Protein AF-A0A4Y9LAD0-F1 (afdb_monomer)

Sequence (74 aa):
MSQTPSTAIAVIGIDIGKNSFHVVGHDTRGTIVLRQKWSRGQVEARLANMPPCLIGMEACVGAHHLSRRLASLG

Organism: NCBI:txid2560055

Mean predicted aligned error: 5.0 Å

Secondary structure (DSSP, 8-state):
----------EEEEEE-SSEEEEEEE-TTS-EEEEEEEEHHHHHHHHHTSPP-EEEE--STTHHHHHHHHHTT-

Solvent-accessible surface area (backbone atoms only — not comparable to full-atom values): 4467 Å² total; per-residue (Å²): 135,84,79,72,82,65,82,53,55,40,35,33,43,37,43,80,51,98,63,40,33,45,36,39,24,18,22,85,85,67,47,79,75,40,78,49,78,37,43,68,76,45,50,59,61,51,55,67,74,46,77,89,54,49,76,49,68,50,92,52,94,61,34,66,62,51,51,57,56,57,66,70,70,113

Foldsee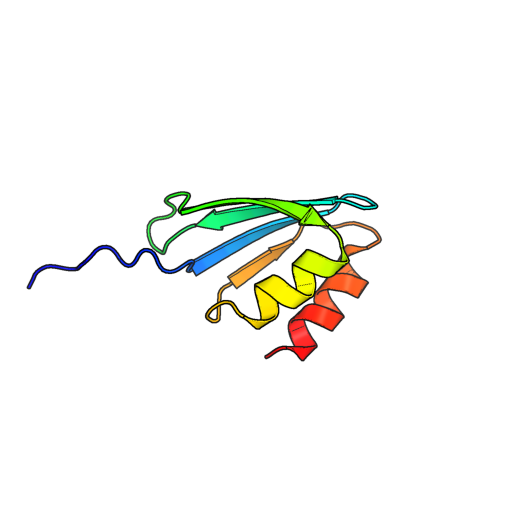k 3Di:
DDDDQPLAFAEWEWEDDPFKIWIWTAGPVRDTSDTDIDGPVCVLVVLLPGPDHHYDYDDDPCVVVVVVSSVVSD

Nearest PDB structures (foldseek):
  5xym-assembly1_O  TM=5.682E-01  e=4.169E-02  Mycolicibacterium smegmatis MC2 155
  8ove-assembly1_Bp  TM=6.771E-01  e=1.432E-01  Trypanosoma brucei brucei
  5t2a-assembly1_n  TM=6.176E-01  e=1.035E-01  Leishmania donovani
  7t1i-assembly1_B  TM=5.639E-01  e=2.407E-01  Saccharomyces cerevisiae S288C
  3j9m-assembly1_AI  TM=6.331E-01  e=6.374E-01  Homo sapiens

pLDDT: mean 89.07, std 14.22, range [37.44, 98.0]

Structure (mmCIF, N/CA/C/O backbone):
data_AF-A0A4Y9LAD0-F1
#
_entry.id   AF-A0A4Y9LAD0-F1
#
loop_
_atom_site.group_PDB
_atom_site.id
_atom_site.type_symbol
_atom_site.label_atom_id
_atom_site.label_alt_id
_atom_site.label_comp_id
_atom_site.label_asym_id
_atom_site.label_entity_id
_atom_site.label_seq_id
_atom_site.pdbx_PDB_ins_code
_atom_site.Cartn_x
_atom_site.Cartn_y
_atom_site.Cartn_z
_atom_site.occupancy
_atom_site.B_iso_or_equiv
_atom_site.auth_seq_id
_atom_site.auth_comp_id
_atom_site.auth_asym_id
_atom_site.auth_atom_id
_atom_site.pdbx_PDB_model_num
ATOM 1 N N . MET A 1 1 ? -17.899 3.188 27.745 1.00 37.44 1 MET A N 1
ATOM 2 C CA . MET A 1 1 ? -16.889 2.309 27.117 1.00 37.44 1 MET A CA 1
ATOM 3 C C . MET A 1 1 ? -16.172 3.137 26.065 1.00 37.44 1 MET A C 1
ATOM 5 O O . MET A 1 1 ? -16.669 3.270 24.956 1.00 37.44 1 MET A O 1
ATOM 9 N N . SER A 1 2 ? -15.098 3.821 26.458 1.00 37.81 2 SER A N 1
ATOM 10 C CA . SER A 1 2 ? -14.377 4.742 25.576 1.00 37.81 2 SER A CA 1
ATOM 11 C C . SER A 1 2 ? -13.553 3.939 24.574 1.00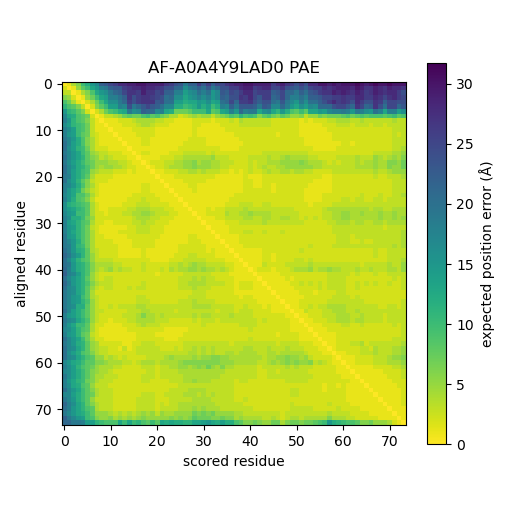 37.81 2 SER A C 1
ATOM 13 O O . SER A 1 2 ? -12.639 3.222 24.969 1.00 37.81 2 SER A O 1
ATOM 15 N N . GLN A 1 3 ? -13.893 4.029 23.289 1.00 44.47 3 GLN A N 1
ATOM 16 C CA . GLN A 1 3 ? -13.021 3.556 22.219 1.00 44.47 3 GLN A CA 1
ATOM 17 C C . GLN A 1 3 ? -11.791 4.466 22.192 1.00 44.47 3 GLN A C 1
ATOM 19 O O . GLN A 1 3 ? -11.879 5.626 21.794 1.00 44.47 3 GLN A O 1
ATOM 24 N N . THR A 1 4 ? -10.648 3.962 22.646 1.00 45.06 4 THR A N 1
ATOM 25 C CA . THR A 1 4 ? -9.353 4.572 22.337 1.00 45.06 4 THR A CA 1
ATOM 26 C C . THR A 1 4 ? -9.226 4.586 20.811 1.00 45.06 4 THR A C 1
ATOM 28 O O . THR A 1 4 ? -9.424 3.528 20.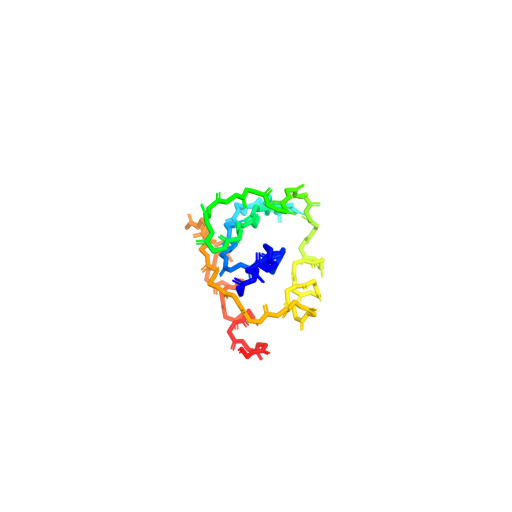205 1.00 45.06 4 THR A O 1
ATOM 31 N N . PRO A 1 5 ? -8.956 5.726 20.150 1.00 48.59 5 PRO A N 1
ATOM 32 C CA . PRO A 1 5 ? -8.742 5.715 18.711 1.00 48.59 5 PRO A CA 1
ATOM 33 C C . PRO A 1 5 ? -7.532 4.822 18.445 1.00 48.59 5 PRO A C 1
ATOM 35 O O . PRO A 1 5 ? -6.427 5.098 18.907 1.00 48.59 5 PRO A O 1
ATOM 38 N N . SER A 1 6 ? -7.760 3.696 17.776 1.00 52.16 6 SER A N 1
ATOM 39 C CA . SER A 1 6 ? -6.675 2.815 17.379 1.00 52.16 6 SER A CA 1
ATOM 40 C C . SER A 1 6 ? -5.867 3.541 16.310 1.00 52.16 6 SER A C 1
ATOM 42 O O . SER A 1 6 ? -6.286 3.611 15.159 1.00 52.16 6 SER A O 1
ATOM 44 N N . THR A 1 7 ? -4.703 4.073 16.684 1.00 66.69 7 THR A N 1
ATOM 45 C CA . THR A 1 7 ? -3.684 4.610 15.761 1.00 66.69 7 THR A CA 1
ATOM 46 C C . THR A 1 7 ? -3.071 3.509 14.876 1.00 66.69 7 THR A C 1
ATOM 48 O O . THR A 1 7 ? -2.103 3.749 14.158 1.00 66.69 7 THR A O 1
ATOM 51 N N . ALA A 1 8 ? -3.583 2.275 14.942 1.00 87.19 8 ALA A N 1
ATOM 52 C CA . ALA A 1 8 ? -3.120 1.173 14.120 1.00 87.19 8 ALA A CA 1
ATOM 53 C C . ALA A 1 8 ? -3.446 1.434 12.644 1.00 87.19 8 ALA A C 1
ATOM 55 O O . ALA A 1 8 ? -4.575 1.770 12.279 1.00 87.19 8 ALA A O 1
ATOM 56 N N . ILE A 1 9 ? -2.437 1.252 11.798 1.00 94.81 9 ILE A N 1
ATOM 57 C CA . ILE A 1 9 ? -2.573 1.337 10.348 1.00 94.81 9 ILE A CA 1
ATOM 58 C C . ILE A 1 9 ? -3.424 0.151 9.887 1.00 94.81 9 ILE A C 1
ATOM 60 O O . ILE A 1 9 ? -3.039 -0.998 10.078 1.00 94.81 9 ILE A O 1
ATOM 64 N N . ALA A 1 10 ? -4.579 0.436 9.293 1.00 95.69 10 ALA A N 1
ATOM 65 C CA . ALA A 1 10 ? -5.489 -0.570 8.752 1.00 95.69 10 ALA A CA 1
ATOM 66 C C . ALA A 1 10 ? -5.278 -0.778 7.248 1.00 95.69 10 ALA A C 1
ATOM 68 O O . ALA A 1 10 ? -5.398 -1.900 6.753 1.00 95.69 10 ALA A O 1
ATOM 69 N N . VAL A 1 11 ? -4.951 0.299 6.526 1.00 97.00 11 VAL A N 1
ATOM 70 C CA . VAL A 1 11 ? -4.746 0.287 5.073 1.00 97.00 11 VAL A CA 1
ATOM 71 C C . VAL A 1 11 ? -3.499 1.083 4.714 1.00 97.00 11 VAL A C 1
ATOM 73 O O . VAL A 1 11 ? -3.275 2.159 5.263 1.00 97.00 11 VAL A O 1
ATOM 76 N N . ILE A 1 12 ? -2.715 0.592 3.759 1.00 97.19 12 ILE A N 1
ATOM 77 C CA . ILE A 1 12 ? -1.569 1.289 3.178 1.00 97.19 12 ILE A CA 1
ATOM 78 C C . ILE A 1 12 ? -1.755 1.422 1.672 1.00 97.19 12 ILE A C 1
ATOM 80 O O . ILE A 1 12 ? -2.001 0.436 0.988 1.00 97.19 12 ILE A O 1
ATOM 84 N N . GLY A 1 13 ? -1.577 2.633 1.153 1.00 97.44 13 GLY A N 1
ATOM 85 C CA . GLY A 1 13 ? -1.354 2.908 -0.261 1.00 97.44 13 GLY A CA 1
ATOM 86 C C . GLY A 1 13 ? 0.137 3.065 -0.559 1.00 97.44 13 GLY A C 1
ATOM 87 O O . GLY A 1 13 ? 0.836 3.783 0.163 1.00 97.44 13 GLY A O 1
ATOM 88 N N . ILE A 1 14 ? 0.616 2.415 -1.622 1.00 97.38 14 ILE A N 1
ATOM 89 C CA . ILE A 1 14 ? 2.002 2.503 -2.099 1.00 97.38 14 ILE A CA 1
ATOM 90 C C . ILE A 1 14 ? 2.024 2.971 -3.555 1.00 97.38 14 ILE A C 1
ATOM 92 O O . ILE A 1 14 ? 1.523 2.282 -4.441 1.00 97.38 14 ILE A O 1
ATOM 96 N N . ASP A 1 15 ? 2.665 4.108 -3.790 1.00 96.81 15 ASP A N 1
ATOM 97 C CA . ASP A 1 15 ? 3.026 4.627 -5.112 1.00 96.81 15 ASP A CA 1
ATOM 98 C C . ASP A 1 15 ? 4.499 4.288 -5.409 1.00 96.81 15 ASP A C 1
ATOM 100 O O . ASP A 1 15 ? 5.377 4.476 -4.552 1.00 96.81 15 ASP A O 1
ATOM 104 N N . ILE A 1 16 ? 4.767 3.694 -6.576 1.00 94.94 16 ILE A N 1
ATOM 105 C CA . ILE A 1 16 ? 6.008 2.967 -6.867 1.00 94.94 16 ILE A CA 1
ATOM 106 C C . ILE A 1 16 ? 6.853 3.729 -7.890 1.00 94.94 16 ILE A C 1
ATOM 108 O O . ILE A 1 16 ? 6.692 3.615 -9.102 1.00 94.94 16 ILE A O 1
ATOM 112 N N . GLY A 1 17 ? 7.891 4.403 -7.402 1.00 91.69 17 GLY A N 1
ATOM 113 C CA . GLY A 1 17 ? 8.970 4.926 -8.235 1.00 91.69 17 GLY A CA 1
ATOM 114 C C . GLY A 1 17 ? 10.128 3.937 -8.408 1.00 91.69 17 GLY A C 1
ATOM 115 O O . GLY A 1 17 ? 10.253 2.931 -7.710 1.00 91.69 17 GLY A O 1
ATOM 116 N N . LYS A 1 18 ? 11.066 4.268 -9.307 1.00 87.38 18 LYS A N 1
ATOM 117 C CA . LYS A 1 18 ? 12.250 3.432 -9.602 1.00 87.38 18 LYS A CA 1
ATOM 118 C C . LYS A 1 18 ? 13.077 3.093 -8.354 1.00 87.38 18 LYS A C 1
ATOM 120 O O . LYS A 1 18 ? 13.466 1.944 -8.158 1.00 87.38 18 LYS A O 1
ATOM 125 N N . ASN A 1 19 ? 13.344 4.107 -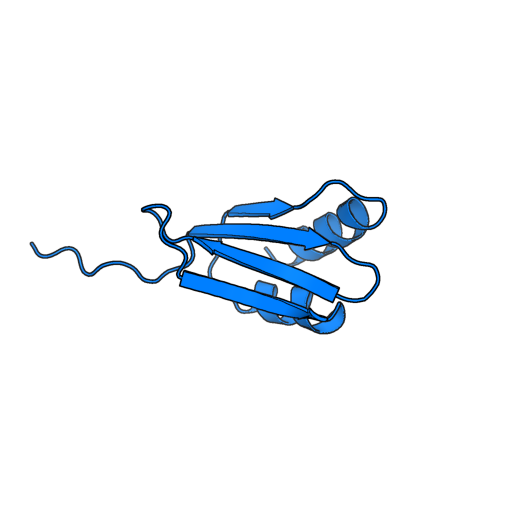7.529 1.00 90.00 19 ASN A N 1
ATOM 126 C CA . ASN A 1 19 ? 14.188 4.009 -6.332 1.00 90.00 19 ASN A CA 1
ATOM 127 C C . ASN A 1 19 ? 13.489 4.511 -5.061 1.00 90.00 19 ASN A C 1
ATOM 129 O O . ASN A 1 19 ? 14.075 4.465 -3.979 1.00 90.00 19 ASN A O 1
ATOM 133 N N . SER A 1 20 ? 12.264 5.015 -5.187 1.00 93.44 20 SER A N 1
ATOM 134 C CA . SER A 1 20 ? 11.533 5.630 -4.090 1.00 93.44 20 SER A CA 1
ATOM 135 C C . SER A 1 20 ? 10.067 5.264 -4.123 1.00 93.44 20 SER A C 1
ATOM 137 O O . SER A 1 20 ? 9.471 5.255 -5.191 1.00 93.44 20 SER A O 1
ATOM 139 N N . PHE A 1 21 ? 9.503 5.048 -2.946 1.00 96.56 21 PHE A N 1
ATOM 140 C CA . PHE A 1 21 ? 8.139 4.599 -2.744 1.00 96.56 21 PHE A CA 1
ATOM 141 C C . PHE A 1 21 ? 7.440 5.607 -1.851 1.00 96.56 21 PHE A C 1
ATOM 143 O O . PHE A 1 21 ? 7.929 5.905 -0.757 1.00 96.56 21 PHE A O 1
ATOM 150 N N . HIS A 1 22 ? 6.330 6.157 -2.320 1.00 97.69 22 HIS A N 1
ATOM 151 C CA . HIS A 1 22 ? 5.495 7.030 -1.512 1.00 97.69 22 HIS A CA 1
ATOM 152 C C . HIS A 1 22 ? 4.452 6.172 -0.804 1.00 97.69 22 HIS A C 1
ATOM 154 O O . HIS A 1 22 ? 3.712 5.431 -1.441 1.00 97.69 22 HIS A O 1
ATOM 160 N N . VAL A 1 23 ? 4.434 6.244 0.526 1.00 97.81 23 VAL A N 1
ATOM 161 C CA . VAL A 1 23 ? 3.612 5.380 1.374 1.00 97.81 23 VAL A CA 1
ATOM 162 C C . VAL A 1 23 ? 2.679 6.231 2.213 1.00 97.81 23 VAL A C 1
ATOM 164 O O . VAL A 1 23 ? 3.121 7.134 2.931 1.00 97.81 23 VAL A O 1
ATOM 167 N N . VAL A 1 24 ? 1.388 5.925 2.126 1.00 98.00 24 VAL A N 1
ATOM 168 C CA . VAL A 1 24 ? 0.335 6.571 2.911 1.00 98.00 24 VAL A CA 1
ATOM 169 C C . VAL A 1 24 ? -0.438 5.498 3.660 1.00 98.00 24 VAL A C 1
ATOM 171 O O . VAL A 1 24 ? -0.975 4.588 3.042 1.00 98.00 24 VAL A O 1
ATOM 174 N N . GLY A 1 25 ? -0.480 5.591 4.985 1.00 97.25 25 GLY A N 1
ATOM 175 C CA . GLY A 1 25 ? -1.229 4.679 5.844 1.00 97.25 25 GLY A CA 1
ATOM 176 C C . GLY A 1 25 ? -2.435 5.373 6.459 1.00 97.25 25 GLY A C 1
ATOM 177 O O . GLY A 1 25 ? -2.319 6.496 6.959 1.00 97.25 25 GLY A O 1
ATOM 178 N N . HIS A 1 26 ? -3.566 4.681 6.440 1.00 97.19 26 HIS A N 1
ATOM 179 C CA . HIS A 1 26 ? -4.822 5.111 7.029 1.00 97.19 26 HIS A CA 1
ATOM 180 C C . HIS A 1 26 ? -5.206 4.211 8.203 1.00 97.19 26 HIS A C 1
ATOM 182 O O . HIS A 1 26 ? -4.989 2.996 8.161 1.00 97.19 26 HIS A O 1
ATOM 188 N N . ASP A 1 27 ? -5.795 4.802 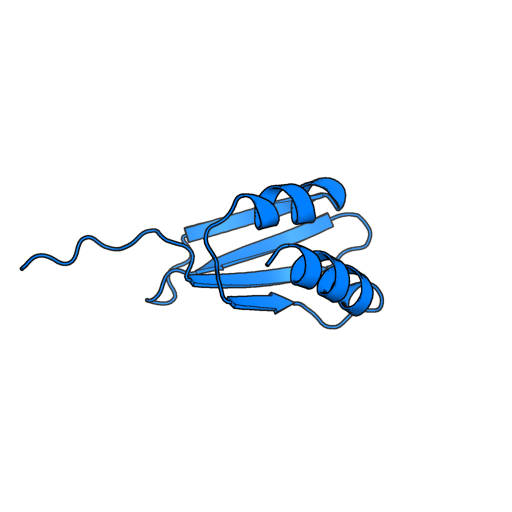9.240 1.00 95.81 27 ASP A N 1
ATOM 189 C CA . ASP A 1 27 ? -6.482 4.046 10.286 1.00 95.81 27 ASP A CA 1
ATOM 190 C C . ASP A 1 27 ? -7.824 3.481 9.775 1.00 95.81 27 ASP A C 1
ATOM 192 O O . ASP A 1 27 ? -8.237 3.695 8.631 1.00 95.81 27 ASP A O 1
ATOM 196 N N . THR A 1 28 ? -8.543 2.768 10.642 1.00 94.56 28 THR A N 1
ATOM 197 C CA . THR A 1 28 ? -9.869 2.197 10.328 1.00 94.56 28 THR A CA 1
ATOM 198 C C . THR A 1 28 ? -10.944 3.239 9.994 1.00 94.56 28 THR A C 1
ATOM 200 O O . THR A 1 28 ? -11.979 2.887 9.433 1.00 94.56 28 THR A O 1
ATOM 203 N N . ARG A 1 29 ? -10.722 4.518 10.318 1.00 94.50 29 ARG A N 1
ATOM 204 C CA . ARG A 1 29 ? -11.633 5.637 10.037 1.00 94.50 29 ARG A CA 1
ATOM 205 C C . ARG A 1 29 ? -11.240 6.396 8.766 1.00 94.50 29 ARG A C 1
ATOM 207 O O . ARG A 1 29 ? -11.892 7.381 8.428 1.00 94.50 29 ARG A O 1
ATOM 214 N N . GLY A 1 30 ? -10.187 5.960 8.074 1.00 92.19 30 GLY A N 1
ATOM 215 C CA . GLY A 1 30 ? -9.653 6.632 6.893 1.00 92.19 30 GLY A CA 1
ATOM 216 C C . GLY A 1 30 ? -8.760 7.835 7.216 1.00 92.19 30 GLY A C 1
ATOM 217 O O . GLY A 1 30 ? -8.368 8.559 6.300 1.00 92.19 30 GLY A O 1
ATOM 218 N N . THR A 1 31 ? -8.397 8.066 8.479 1.00 95.69 31 THR A N 1
ATOM 219 C CA . THR A 1 31 ? -7.487 9.153 8.866 1.00 95.69 31 THR A CA 1
ATOM 220 C C . THR A 1 31 ? -6.066 8.803 8.456 1.00 95.69 31 THR A C 1
ATOM 222 O O . THR A 1 31 ? -5.598 7.705 8.745 1.00 95.69 31 THR A O 1
ATOM 225 N N . ILE A 1 32 ? -5.348 9.734 7.825 1.00 96.00 32 ILE A N 1
ATOM 226 C CA . ILE A 1 32 ? -3.925 9.542 7.523 1.00 96.00 32 ILE A CA 1
ATOM 227 C C . ILE A 1 32 ? -3.135 9.525 8.836 1.00 96.00 32 ILE A C 1
ATOM 229 O O . ILE A 1 32 ? -3.044 10.540 9.523 1.00 96.00 32 ILE A O 1
ATOM 233 N N . VAL A 1 33 ? -2.523 8.384 9.148 1.00 95.81 33 VAL A N 1
ATOM 234 C CA . VAL A 1 33 ? -1.650 8.185 10.321 1.00 95.81 33 VAL A CA 1
ATOM 235 C C . VAL A 1 33 ? -0.189 7.946 9.928 1.00 95.81 33 VAL A C 1
ATOM 237 O O . VAL A 1 33 ? 0.707 8.008 10.766 1.00 95.81 33 VAL A O 1
ATOM 240 N N . LEU A 1 34 ? 0.074 7.714 8.638 1.00 95.81 34 LEU A N 1
ATOM 241 C CA . LEU A 1 34 ? 1.412 7.571 8.073 1.00 95.81 34 LEU A CA 1
ATOM 242 C C . LEU A 1 34 ? 1.474 8.275 6.715 1.00 95.81 34 LEU A C 1
ATOM 244 O O . LEU A 1 34 ? 0.628 8.047 5.856 1.00 95.81 34 LEU A O 1
ATOM 248 N N . ARG A 1 35 ? 2.504 9.095 6.490 1.00 97.31 35 ARG A N 1
ATOM 249 C CA . ARG A 1 35 ? 2.828 9.652 5.170 1.00 97.31 35 ARG A CA 1
ATOM 250 C C . ARG A 1 35 ? 4.336 9.806 5.045 1.00 97.31 35 ARG A C 1
ATOM 252 O O . ARG A 1 35 ? 4.916 10.707 5.644 1.00 97.31 35 ARG A O 1
ATOM 259 N N . GLN A 1 36 ? 4.982 8.903 4.318 1.00 96.94 36 GLN A N 1
ATOM 260 C CA . GLN A 1 36 ? 6.442 8.840 4.235 1.00 96.94 36 GLN A CA 1
ATOM 261 C C . GLN A 1 36 ? 6.913 8.487 2.824 1.00 96.94 36 GLN A C 1
ATOM 263 O O . GLN A 1 36 ? 6.160 7.972 2.002 1.00 96.94 36 GLN A O 1
ATOM 268 N N . LYS A 1 37 ? 8.188 8.770 2.553 1.00 97.62 37 LYS A N 1
ATOM 269 C CA . LYS A 1 37 ? 8.894 8.315 1.357 1.00 97.62 37 LYS A CA 1
ATOM 270 C C . LYS A 1 37 ? 9.976 7.332 1.783 1.00 97.62 37 LYS A C 1
ATOM 272 O O . LYS A 1 37 ? 10.807 7.674 2.622 1.00 97.62 37 LYS A O 1
ATOM 277 N N . TRP A 1 38 ? 9.967 6.136 1.211 1.00 97.19 38 TRP A N 1
ATOM 278 C CA . TRP A 1 38 ? 10.912 5.065 1.524 1.00 97.19 38 TRP A CA 1
ATOM 279 C C . TRP A 1 38 ? 11.756 4.696 0.309 1.00 97.19 38 TRP A C 1
ATOM 281 O O . TRP A 1 38 ? 11.342 4.874 -0.836 1.00 97.19 38 TRP A O 1
ATOM 291 N N . SER A 1 39 ? 12.952 4.172 0.551 1.00 95.31 39 SER A N 1
ATOM 292 C CA . SER A 1 39 ? 13.751 3.505 -0.475 1.00 95.31 39 SER A CA 1
ATOM 293 C C . SER A 1 39 ? 13.267 2.070 -0.694 1.00 95.31 39 SER A C 1
ATOM 295 O O . SER A 1 39 ? 12.571 1.497 0.145 1.00 95.31 39 SER A O 1
ATOM 297 N N . ARG A 1 40 ? 13.694 1.444 -1.796 1.00 88.75 40 ARG A N 1
ATOM 298 C CA . ARG A 1 40 ? 13.346 0.047 -2.109 1.00 88.75 40 ARG A CA 1
ATOM 299 C C . ARG A 1 40 ? 13.657 -0.931 -0.971 1.00 88.75 40 ARG A C 1
ATOM 301 O O . ARG A 1 40 ? 12.822 -1.765 -0.651 1.00 88.75 40 ARG A O 1
ATOM 308 N N . GLY A 1 41 ? 14.831 -0.808 -0.349 1.00 88.25 41 GLY A N 1
ATOM 309 C CA . GLY A 1 41 ? 15.227 -1.677 0.767 1.00 88.25 41 GLY A CA 1
ATOM 310 C C . GLY A 1 41 ? 14.444 -1.409 2.056 1.00 88.25 41 GLY A C 1
ATOM 311 O O . GLY A 1 41 ? 14.277 -2.306 2.873 1.00 88.25 41 GLY A O 1
ATOM 312 N N . GLN A 1 42 ? 13.930 -0.188 2.233 1.00 94.62 42 GLN A N 1
A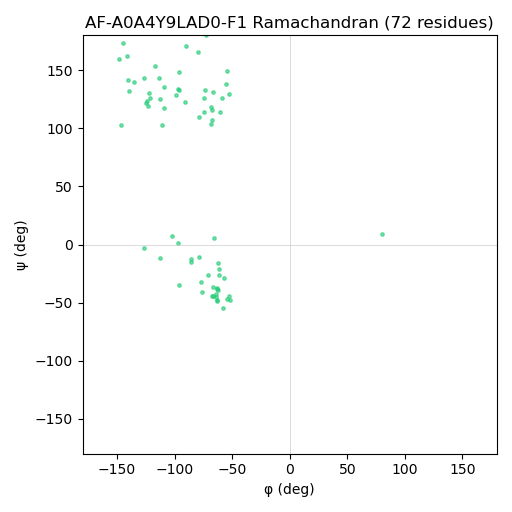TOM 313 C CA . GLN A 1 42 ? 13.134 0.168 3.407 1.00 94.62 42 GLN A CA 1
ATOM 314 C C . GLN A 1 42 ? 11.706 -0.372 3.338 1.00 94.62 42 GLN A C 1
ATOM 316 O O . GLN A 1 42 ? 11.152 -0.673 4.388 1.00 94.62 42 GLN A O 1
ATOM 321 N N . VAL A 1 43 ? 11.112 -0.489 2.146 1.00 93.75 43 VAL A N 1
ATOM 322 C CA . VAL A 1 43 ? 9.717 -0.936 1.983 1.00 93.75 43 VAL A CA 1
ATOM 323 C C . VAL A 1 43 ? 9.506 -2.320 2.587 1.00 93.75 43 VAL A C 1
ATOM 325 O O . VAL A 1 43 ? 8.669 -2.472 3.468 1.00 93.75 43 VAL A O 1
ATOM 328 N N . GLU A 1 44 ? 10.301 -3.306 2.172 1.00 90.44 44 GLU A N 1
ATOM 329 C CA . GLU A 1 44 ? 10.179 -4.687 2.662 1.00 90.44 44 GLU A CA 1
ATOM 330 C C . GLU A 1 44 ? 10.454 -4.770 4.167 1.00 90.44 44 GLU A C 1
ATOM 332 O O . GLU A 1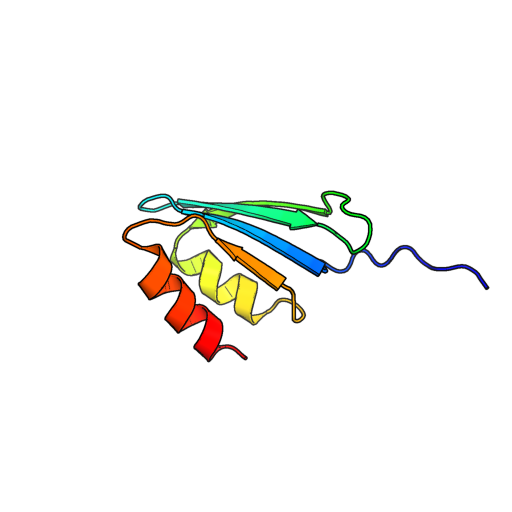 44 ? 9.640 -5.303 4.915 1.00 90.44 44 GLU A O 1
ATOM 337 N N . ALA A 1 45 ? 11.555 -4.167 4.630 1.00 93.00 45 ALA A N 1
ATOM 338 C CA . ALA A 1 45 ? 11.937 -4.205 6.038 1.00 93.00 45 ALA A CA 1
ATOM 339 C C . ALA A 1 45 ? 10.900 -3.533 6.952 1.00 93.00 45 ALA A C 1
ATOM 341 O O . ALA A 1 45 ? 10.641 -4.013 8.051 1.00 93.00 45 ALA A O 1
ATOM 342 N N . ARG A 1 46 ? 10.298 -2.418 6.526 1.00 94.56 46 ARG A N 1
ATOM 343 C CA . ARG A 1 46 ? 9.301 -1.707 7.338 1.00 94.56 46 ARG A CA 1
ATOM 344 C C . ARG A 1 46 ? 7.957 -2.414 7.340 1.00 94.56 46 ARG A C 1
ATOM 346 O O . ARG A 1 46 ? 7.345 -2.492 8.398 1.00 94.56 46 ARG A O 1
ATOM 353 N N . LEU A 1 47 ? 7.521 -2.934 6.193 1.00 92.94 47 LEU A N 1
ATOM 354 C CA . LEU A 1 47 ? 6.263 -3.672 6.101 1.00 92.94 47 LEU A CA 1
ATOM 355 C C . LEU A 1 47 ? 6.326 -4.993 6.879 1.00 92.94 47 LEU A C 1
ATOM 357 O O . LEU A 1 47 ? 5.370 -5.310 7.570 1.00 92.94 47 LEU A O 1
ATOM 361 N N . ALA A 1 48 ? 7.471 -5.686 6.882 1.00 91.62 48 ALA A N 1
ATOM 362 C CA . ALA A 1 48 ? 7.675 -6.904 7.678 1.00 91.62 48 ALA A CA 1
ATOM 363 C C . ALA A 1 48 ? 7.539 -6.692 9.198 1.00 91.62 48 ALA A C 1
ATOM 365 O O . ALA A 1 48 ? 7.243 -7.630 9.928 1.00 91.62 48 ALA A O 1
ATOM 366 N N . ASN A 1 49 ? 7.789 -5.472 9.685 1.00 90.75 49 ASN A N 1
ATOM 367 C CA . ASN A 1 49 ? 7.723 -5.128 11.109 1.00 90.75 49 ASN A CA 1
ATOM 368 C C . ASN A 1 49 ? 6.431 -4.380 11.482 1.00 90.75 49 ASN A C 1
ATOM 370 O O . ASN A 1 49 ? 6.309 -3.873 12.599 1.00 90.75 49 ASN A O 1
ATOM 374 N N . MET A 1 50 ? 5.484 -4.260 10.551 1.00 89.88 50 MET A N 1
ATOM 375 C CA . MET A 1 50 ? 4.205 -3.601 10.783 1.00 89.88 50 MET A CA 1
ATOM 376 C C . MET A 1 50 ? 3.129 -4.639 11.132 1.00 89.88 50 MET A C 1
ATOM 378 O O . MET A 1 50 ? 3.187 -5.758 10.626 1.00 89.88 50 MET A O 1
ATOM 382 N N . PRO A 1 51 ? 2.124 -4.297 11.962 1.00 89.12 51 PRO A N 1
ATOM 383 C CA . PRO A 1 51 ? 0.948 -5.146 12.111 1.00 89.12 51 PRO A CA 1
ATOM 384 C C . PRO A 1 51 ? 0.290 -5.448 10.751 1.00 89.12 51 PRO A C 1
ATOM 386 O O . PRO A 1 51 ? 0.332 -4.586 9.864 1.00 89.12 51 PRO A O 1
ATOM 389 N N . PRO A 1 52 ? -0.352 -6.622 10.587 1.00 90.88 52 PRO A N 1
ATOM 390 C CA . PRO A 1 52 ? -1.063 -6.961 9.359 1.00 90.88 52 PRO A CA 1
ATOM 391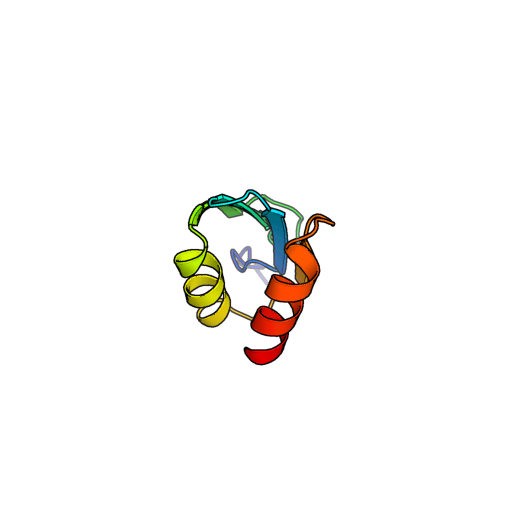 C C . PRO A 1 52 ? -2.064 -5.872 8.966 1.00 90.88 52 PRO A C 1
ATOM 393 O O . PRO A 1 52 ? -2.877 -5.431 9.780 1.00 90.88 52 PRO A O 1
ATOM 396 N N . CYS A 1 53 ? -2.001 -5.439 7.712 1.00 93.44 53 CYS A N 1
ATOM 397 C CA . CYS A 1 53 ? -2.861 -4.400 7.160 1.00 93.44 53 CYS A CA 1
ATOM 398 C C . CYS A 1 53 ? -3.125 -4.656 5.674 1.00 93.44 53 CYS A C 1
ATOM 400 O O . CYS A 1 53 ? -2.390 -5.381 5.003 1.00 93.44 53 CYS A O 1
ATOM 402 N N . LEU A 1 54 ? -4.192 -4.056 5.149 1.00 95.38 54 LEU A N 1
ATOM 403 C CA . LEU A 1 54 ? -4.505 -4.136 3.728 1.00 95.38 54 LEU A CA 1
ATOM 404 C C . LEU A 1 54 ? -3.543 -3.244 2.939 1.00 95.38 54 LEU A C 1
ATOM 406 O O . LEU A 1 54 ? -3.456 -2.048 3.204 1.00 95.38 54 LEU A O 1
ATOM 410 N N . ILE A 1 55 ? -2.866 -3.795 1.934 1.00 95.69 55 ILE A N 1
ATOM 411 C CA . ILE A 1 55 ? -1.950 -3.030 1.081 1.00 95.69 55 ILE A CA 1
ATOM 412 C C . ILE A 1 55 ? -2.558 -2.869 -0.313 1.00 95.69 55 ILE A C 1
ATOM 414 O O . ILE A 1 55 ? -2.754 -3.842 -1.037 1.00 95.69 55 ILE A O 1
ATOM 418 N N . GLY A 1 56 ? -2.815 -1.623 -0.704 1.00 96.06 56 GLY A N 1
ATOM 419 C CA . GLY A 1 56 ? -3.053 -1.218 -2.084 1.00 96.06 56 GLY A CA 1
ATOM 420 C C . GLY A 1 56 ? -1.761 -0.691 -2.707 1.00 96.06 56 GLY A C 1
ATOM 421 O O . GLY A 1 56 ? -1.063 0.125 -2.106 1.00 96.06 56 GLY A O 1
ATOM 422 N N . MET A 1 57 ? -1.434 -1.137 -3.918 1.00 95.62 57 MET A N 1
ATOM 423 C CA . MET A 1 57 ? -0.252 -0.666 -4.643 1.00 95.62 57 MET A CA 1
ATOM 424 C C . MET A 1 57 ? -0.623 -0.169 -6.035 1.00 95.62 57 MET A C 1
ATOM 426 O O . MET A 1 57 ? -1.470 -0.763 -6.702 1.00 95.62 57 MET A O 1
ATOM 430 N N . GLU A 1 58 ? 0.049 0.889 -6.480 1.00 95.31 58 GLU A N 1
ATOM 431 C CA . GLU A 1 58 ? 0.015 1.357 -7.863 1.00 95.31 58 GLU A CA 1
ATOM 432 C C . GLU A 1 58 ? 0.417 0.227 -8.827 1.00 95.31 58 GLU A C 1
ATOM 434 O O . GLU A 1 58 ? 1.359 -0.535 -8.582 1.00 95.31 58 GLU A O 1
ATOM 439 N N . ALA A 1 59 ? -0.295 0.120 -9.948 1.00 94.19 59 ALA A N 1
ATOM 440 C CA . ALA A 1 59 ? 0.048 -0.811 -11.008 1.00 94.19 59 ALA A CA 1
ATOM 441 C C . ALA A 1 59 ? 1.199 -0.253 -11.861 1.00 94.19 59 ALA A C 1
ATOM 443 O O . ALA A 1 59 ? 1.015 0.664 -12.654 1.00 94.19 59 ALA A O 1
ATOM 444 N N . CYS A 1 60 ? 2.381 -0.854 -11.744 1.00 93.00 60 CYS A N 1
ATOM 445 C CA . CYS A 1 60 ? 3.547 -0.528 -12.563 1.00 93.00 60 CYS A CA 1
ATOM 446 C C . CYS A 1 60 ? 4.381 -1.785 -12.862 1.00 93.00 60 CYS A C 1
ATOM 448 O O . CYS A 1 60 ? 4.149 -2.857 -12.296 1.00 93.00 60 CYS A O 1
ATOM 450 N N . VAL A 1 61 ? 5.411 -1.670 -13.711 1.00 91.12 61 VAL A N 1
ATOM 451 C CA . VAL A 1 61 ? 6.291 -2.806 -14.067 1.00 91.12 61 VAL A CA 1
ATOM 452 C C . VAL A 1 61 ? 6.953 -3.463 -12.842 1.00 91.12 61 VAL A C 1
ATOM 454 O O . VAL A 1 61 ? 7.229 -4.662 -12.839 1.00 91.12 61 VAL A O 1
ATOM 457 N N . GLY A 1 62 ? 7.183 -2.693 -11.772 1.00 90.19 62 GLY A N 1
ATOM 458 C CA . GLY A 1 62 ? 7.754 -3.176 -10.514 1.00 90.19 62 GLY A CA 1
ATOM 459 C C . GLY A 1 62 ? 6.736 -3.765 -9.531 1.00 90.19 62 GLY A C 1
ATOM 460 O O . GLY A 1 62 ? 7.142 -4.461 -8.596 1.00 90.19 62 GLY A O 1
ATOM 461 N N . ALA A 1 63 ? 5.437 -3.531 -9.737 1.00 92.94 63 ALA A N 1
ATOM 462 C CA . ALA A 1 63 ? 4.391 -3.851 -8.769 1.00 92.94 63 ALA A CA 1
ATOM 463 C C . ALA A 1 63 ? 4.278 -5.355 -8.512 1.00 92.94 63 ALA A C 1
ATOM 465 O O . ALA A 1 63 ? 4.269 -5.784 -7.363 1.00 92.94 63 ALA A O 1
ATOM 466 N N . HIS A 1 64 ? 4.290 -6.184 -9.561 1.00 93.50 64 HIS A N 1
ATOM 467 C CA . HIS A 1 64 ? 4.191 -7.640 -9.402 1.00 93.50 64 HIS A CA 1
ATOM 468 C C . HIS A 1 64 ? 5.374 -8.236 -8.633 1.00 93.50 64 HIS A C 1
ATOM 470 O O . HIS A 1 64 ? 5.207 -9.160 -7.841 1.00 93.50 64 HIS A O 1
ATOM 476 N N . HIS A 1 65 ? 6.584 -7.722 -8.863 1.00 91.94 65 HIS A N 1
ATOM 477 C CA . HIS A 1 65 ? 7.758 -8.178 -8.127 1.00 91.94 65 HIS A CA 1
ATOM 478 C C . HIS A 1 65 ? 7.664 -7.793 -6.645 1.00 91.94 65 HIS A C 1
ATOM 480 O O . HIS A 1 65 ? 7.946 -8.629 -5.789 1.00 91.94 65 HIS A O 1
ATOM 486 N N . LEU A 1 66 ? 7.247 -6.557 -6.343 1.00 92.06 66 LEU A N 1
ATOM 487 C CA . LEU A 1 66 ? 7.040 -6.115 -4.964 1.00 92.06 66 LEU A CA 1
ATOM 488 C C . LEU A 1 66 ? 5.933 -6.928 -4.273 1.00 92.06 66 LEU A C 1
ATOM 490 O O . LEU A 1 66 ? 6.164 -7.453 -3.192 1.00 92.06 66 LEU A O 1
ATOM 494 N N . SER A 1 67 ? 4.784 -7.112 -4.927 1.00 92.25 67 SER A N 1
ATOM 495 C CA . SER A 1 67 ? 3.644 -7.890 -4.421 1.00 92.25 67 SER A CA 1
ATOM 496 C C . SER A 1 67 ? 4.057 -9.292 -3.969 1.00 92.25 67 SER A C 1
ATOM 498 O O . SER A 1 67 ? 3.728 -9.692 -2.856 1.00 92.25 67 SER A O 1
ATOM 500 N N . ARG A 1 68 ? 4.834 -10.019 -4.785 1.00 93.88 68 ARG A N 1
ATOM 501 C CA . ARG A 1 68 ? 5.308 -11.365 -4.427 1.00 93.88 68 ARG A CA 1
ATOM 502 C C . ARG A 1 68 ? 6.214 -11.373 -3.201 1.00 93.88 68 ARG A C 1
ATOM 504 O O . ARG A 1 68 ? 6.136 -12.299 -2.404 1.00 93.88 68 ARG A O 1
ATOM 511 N N . ARG A 1 69 ? 7.074 -10.360 -3.050 1.00 91.94 69 ARG A N 1
ATOM 512 C CA . ARG A 1 69 ? 7.925 -10.240 -1.860 1.00 91.94 69 ARG A CA 1
ATOM 513 C C . ARG A 1 69 ? 7.098 -9.943 -0.619 1.00 91.94 69 ARG A C 1
ATOM 515 O O . ARG A 1 69 ? 7.303 -10.596 0.393 1.00 91.94 69 ARG A O 1
ATOM 522 N N . LEU A 1 70 ? 6.139 -9.024 -0.705 1.00 91.06 70 LEU A N 1
ATOM 523 C CA . LEU A 1 70 ? 5.277 -8.701 0.431 1.00 91.06 70 LEU A CA 1
ATOM 524 C C . LEU A 1 70 ? 4.413 -9.894 0.851 1.00 91.06 70 LEU A C 1
ATOM 526 O O . LEU A 1 70 ? 4.373 -10.205 2.030 1.00 91.06 70 LEU A O 1
ATOM 530 N N . ALA A 1 71 ? 3.838 -10.629 -0.102 1.00 90.69 71 ALA A N 1
ATOM 531 C CA . ALA A 1 71 ? 3.069 -11.843 0.181 1.00 90.69 71 ALA A CA 1
ATOM 532 C C . ALA A 1 71 ? 3.895 -12.955 0.859 1.00 90.69 71 ALA A C 1
ATOM 534 O O . ALA A 1 71 ? 3.330 -13.841 1.489 1.00 90.69 71 ALA A O 1
ATOM 535 N N . SER A 1 72 ? 5.228 -12.928 0.736 1.00 90.19 72 SER A N 1
ATOM 536 C CA . SER A 1 72 ? 6.107 -13.883 1.425 1.00 90.19 72 SER A CA 1
ATOM 537 C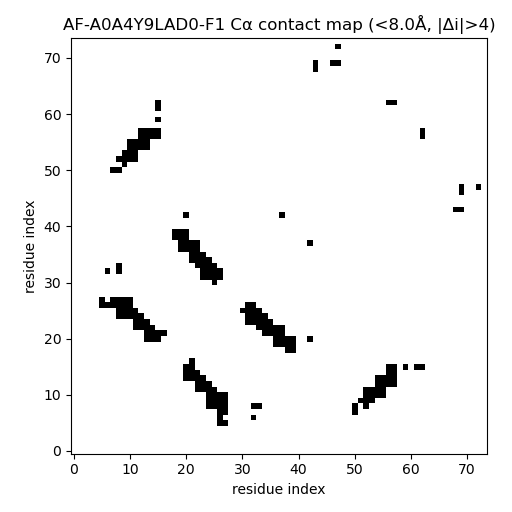 C . SER A 1 72 ? 6.351 -13.552 2.903 1.00 90.19 72 SER A C 1
ATOM 539 O O . SER A 1 72 ? 6.912 -14.383 3.613 1.00 90.19 72 SER A O 1
ATOM 541 N N . LEU A 1 73 ? 5.950 -12.361 3.367 1.00 85.94 73 LEU A N 1
ATOM 542 C CA . LEU A 1 73 ? 6.145 -11.908 4.750 1.00 85.94 73 LEU A CA 1
ATOM 543 C C . LEU A 1 73 ? 5.025 -12.360 5.705 1.00 85.94 73 LEU A C 1
ATOM 545 O O . LEU A 1 73 ? 5.218 -12.273 6.917 1.00 85.94 73 LEU A O 1
ATOM 549 N N . GLY A 1 74 ? 3.905 -12.867 5.177 1.00 73.88 74 GLY A N 1
ATOM 550 C CA . GLY A 1 74 ? 2.689 -13.216 5.928 1.00 73.88 74 GLY A CA 1
ATOM 551 C C . GLY A 1 74 ? 1.578 -12.194 5.738 1.00 73.88 74 GLY A C 1
ATOM 552 O O . GLY A 1 74 ? 0.647 -12.219 6.571 1.00 73.88 74 GLY A O 1
#

Radius of gyration: 12.96 Å; Cα contacts (8 Å, |Δi|>4): 109; chains: 1; bounding box: 32×24×41 Å